Protein AF-A0A2M8UW44-F1 (afdb_monomer_lite)

Foldseek 3Di:
DLDQQDPVLLVQLQVQAAAPDKDWLVSRDDDSQSNQNSVLVCVVVVQKDWDFAFDPVLDADPSGTGTPITIRIHTDDPPPPPPPPPPVDDDDDPPDDDDD

Sequence (100 aa):
MSRKPSQAQLTAVLSQLTETDFKSITDLSGPREANLYAIRELFRQGLIKGVLVDDPLGAKDEAGPLLCNAERLRLRKPCVEVVIEAQAEPLMPRLGLLTL

Radius of gyration: 23.89 Å; chains: 1; bounding box: 47×54×76 Å

Structure (mmCIF, N/CA/C/O backbone):
data_AF-A0A2M8UW44-F1
#
_entry.id   AF-A0A2M8UW44-F1
#
loop_
_atom_site.group_PDB
_atom_site.id
_atom_site.type_symbol
_atom_site.label_atom_id
_atom_site.label_alt_id
_atom_site.label_comp_id
_atom_site.label_asym_id
_atom_site.label_entity_id
_atom_site.label_seq_id
_atom_site.pdbx_PDB_ins_code
_atom_site.Cartn_x
_atom_site.Cartn_y
_atom_site.Cartn_z
_atom_site.occupancy
_atom_site.B_iso_or_equiv
_atom_site.auth_seq_id
_atom_site.auth_comp_id
_atom_site.auth_asym_id
_atom_site.auth_atom_id
_atom_site.pdbx_PDB_model_num
ATOM 1 N N . MET A 1 1 ? 16.314 -3.375 -11.160 1.00 46.66 1 MET A N 1
ATOM 2 C CA . MET A 1 1 ? 16.711 -2.639 -9.939 1.00 46.66 1 MET A CA 1
ATOM 3 C C . MET A 1 1 ? 15.567 -2.738 -8.943 1.00 46.66 1 MET A C 1
ATOM 5 O O . MET A 1 1 ? 14.588 -2.025 -9.109 1.00 46.66 1 MET A O 1
ATOM 9 N N . SER A 1 2 ? 15.638 -3.653 -7.972 1.00 54.75 2 SER A N 1
ATOM 10 C CA . SER A 1 2 ? 14.643 -3.711 -6.891 1.00 54.75 2 SER A CA 1
ATOM 11 C C . SER A 1 2 ? 14.780 -2.461 -6.024 1.00 54.75 2 SER A C 1
ATOM 13 O O . SER A 1 2 ? 15.837 -2.217 -5.438 1.00 54.75 2 SER A O 1
ATOM 15 N N . ARG A 1 3 ? 13.744 -1.617 -6.006 1.00 74.25 3 ARG A N 1
ATOM 16 C CA . ARG A 1 3 ? 13.705 -0.412 -5.170 1.00 74.25 3 ARG A CA 1
ATOM 17 C C . ARG A 1 3 ? 13.114 -0.795 -3.823 1.00 74.25 3 ARG A C 1
ATOM 19 O O . ARG A 1 3 ? 11.906 -0.719 -3.615 1.00 74.25 3 ARG A O 1
ATOM 26 N N . LYS A 1 4 ? 13.975 -1.224 -2.901 1.00 86.50 4 LYS A N 1
ATOM 27 C CA . LYS A 1 4 ? 13.558 -1.459 -1.518 1.00 86.50 4 LYS A CA 1
ATOM 28 C C . LYS A 1 4 ? 13.151 -0.115 -0.892 1.00 86.50 4 LYS A C 1
ATOM 30 O O . LYS A 1 4 ? 13.985 0.795 -0.873 1.00 86.50 4 LYS A O 1
ATOM 35 N N . PRO A 1 5 ? 11.907 0.039 -0.406 1.00 91.50 5 PRO A N 1
ATOM 36 C CA . PRO A 1 5 ? 11.475 1.281 0.219 1.00 91.50 5 PRO A CA 1
ATOM 37 C C . PRO A 1 5 ? 12.297 1.542 1.485 1.00 91.50 5 PRO A C 1
ATOM 39 O O . PRO A 1 5 ? 12.628 0.618 2.233 1.00 91.50 5 PRO A O 1
ATOM 42 N N . SER A 1 6 ? 12.641 2.805 1.725 1.00 94.00 6 SER A N 1
ATOM 43 C CA . SER A 1 6 ? 13.335 3.204 2.947 1.00 94.00 6 SER A CA 1
ATOM 44 C C . SER A 1 6 ? 12.393 3.141 4.149 1.00 94.00 6 SER A C 1
ATOM 46 O O . SER A 1 6 ? 11.173 3.246 4.010 1.00 94.00 6 SER A O 1
ATOM 48 N N . GLN A 1 7 ? 12.951 3.042 5.358 1.00 95.00 7 GLN A N 1
ATOM 49 C CA . GLN A 1 7 ? 12.138 3.053 6.577 1.00 95.00 7 GLN A CA 1
ATOM 50 C C . GLN A 1 7 ? 11.281 4.324 6.688 1.00 95.00 7 GLN A C 1
ATOM 52 O O . GLN A 1 7 ? 10.134 4.259 7.119 1.00 95.00 7 GLN A O 1
ATOM 57 N N . ALA A 1 8 ? 11.803 5.470 6.241 1.00 95.19 8 ALA A N 1
ATOM 58 C CA . ALA A 1 8 ? 11.057 6.724 6.224 1.00 95.19 8 ALA A CA 1
ATOM 59 C C . ALA A 1 8 ? 9.831 6.658 5.298 1.00 95.19 8 ALA A C 1
ATOM 61 O O . ALA A 1 8 ? 8.771 7.160 5.661 1.00 95.19 8 ALA A O 1
ATOM 62 N N . GLN A 1 9 ? 9.946 6.001 4.138 1.00 95.94 9 GLN A N 1
ATOM 63 C CA . GLN A 1 9 ? 8.819 5.802 3.219 1.00 95.94 9 GLN A CA 1
ATOM 64 C C . GLN A 1 9 ? 7.754 4.879 3.820 1.00 95.94 9 GLN A C 1
ATOM 66 O O . GLN A 1 9 ? 6.566 5.180 3.732 1.00 95.94 9 GLN A O 1
ATOM 71 N N . LEU A 1 10 ? 8.170 3.792 4.478 1.00 97.12 10 LEU A N 1
ATOM 72 C CA . LEU A 1 10 ? 7.252 2.881 5.168 1.00 97.12 10 LEU A CA 1
ATOM 73 C C . LEU A 1 10 ? 6.469 3.612 6.267 1.00 97.12 10 LEU A C 1
ATOM 75 O O . LEU A 1 10 ? 5.240 3.555 6.296 1.00 97.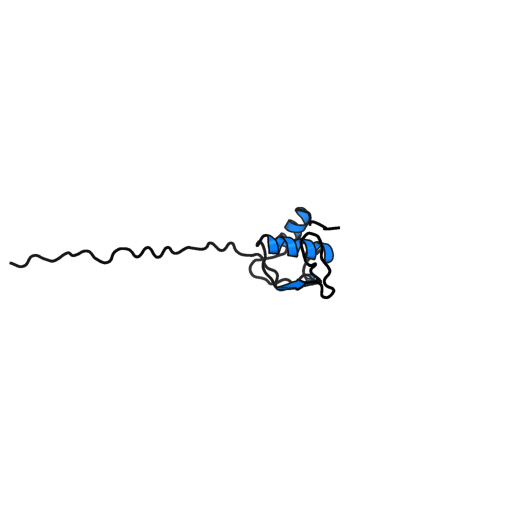12 10 LEU A O 1
ATOM 79 N N . THR A 1 11 ? 7.170 4.353 7.129 1.00 97.12 11 THR A N 1
ATOM 80 C CA . THR A 1 11 ? 6.550 5.136 8.206 1.00 97.12 11 THR A CA 1
ATOM 81 C C . THR A 1 11 ? 5.620 6.221 7.661 1.00 97.12 11 THR A C 1
ATOM 83 O O . THR A 1 11 ? 4.543 6.425 8.215 1.00 97.12 11 THR A O 1
ATOM 86 N N . ALA A 1 12 ? 5.993 6.887 6.564 1.00 97.31 12 ALA A N 1
ATOM 87 C CA . ALA A 1 12 ? 5.164 7.917 5.938 1.00 97.31 12 ALA A CA 1
ATOM 88 C C . ALA A 1 12 ? 3.855 7.362 5.358 1.00 97.31 12 ALA A C 1
ATOM 90 O O . ALA A 1 12 ? 2.834 8.044 5.399 1.00 97.31 12 ALA A O 1
ATOM 91 N N . VAL A 1 13 ? 3.853 6.137 4.823 1.00 97.62 13 VAL A N 1
ATOM 92 C CA . VAL A 1 13 ? 2.610 5.482 4.387 1.00 97.62 13 VAL A CA 1
ATOM 93 C C . VAL A 1 13 ? 1.776 5.055 5.594 1.00 97.62 13 VAL A C 1
ATOM 95 O O . VAL A 1 13 ? 0.576 5.318 5.623 1.00 97.62 13 VAL A O 1
ATOM 98 N N . LEU A 1 14 ? 2.394 4.446 6.611 1.00 97.31 14 LEU A N 1
ATOM 99 C CA . LEU A 1 14 ? 1.687 3.999 7.816 1.00 97.31 14 LEU A CA 1
ATOM 100 C C . LEU A 1 14 ? 0.991 5.146 8.556 1.00 97.31 14 LEU A C 1
ATOM 102 O O . LEU A 1 14 ? -0.153 4.979 8.966 1.00 97.31 14 LEU A O 1
ATOM 106 N N . SER A 1 15 ? 1.634 6.309 8.687 1.00 97.50 15 SER A N 1
ATOM 107 C CA . SER A 1 15 ? 1.061 7.469 9.388 1.00 97.50 15 SER A CA 1
ATOM 108 C C . SER A 1 15 ? -0.178 8.055 8.706 1.00 97.50 15 SER A C 1
ATOM 110 O O . SER A 1 15 ? -0.924 8.810 9.32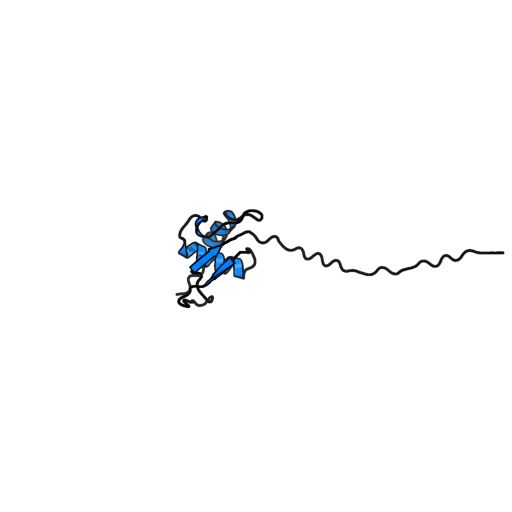5 1.00 97.50 15 SER A O 1
ATOM 112 N N . GLN A 1 16 ? -0.409 7.716 7.436 1.00 97.38 16 GLN A N 1
ATOM 113 C CA . GLN A 1 16 ? -1.569 8.162 6.672 1.00 97.38 16 GLN A CA 1
ATOM 114 C C . GLN A 1 16 ? -2.737 7.177 6.733 1.00 97.38 16 GLN A C 1
ATOM 116 O O . GLN A 1 16 ? -3.831 7.529 6.292 1.00 97.38 16 GLN A O 1
ATOM 121 N N . LEU A 1 17 ? -2.533 5.961 7.236 1.00 97.19 17 LEU A N 1
ATOM 122 C CA . LEU A 1 17 ? -3.567 4.936 7.320 1.00 97.19 17 LEU A CA 1
ATOM 123 C C . LEU A 1 17 ? -4.153 4.879 8.730 1.00 97.19 17 LEU A C 1
ATOM 125 O O . LEU A 1 17 ? -3.468 5.115 9.721 1.00 97.19 17 LEU A O 1
ATOM 129 N N . THR A 1 18 ? -5.428 4.515 8.816 1.00 95.31 18 THR A N 1
ATOM 130 C CA . THR A 1 18 ? -6.112 4.232 10.082 1.00 95.31 18 THR A CA 1
ATOM 131 C C . THR A 1 18 ? -6.611 2.790 10.076 1.00 95.31 18 THR A C 1
ATOM 133 O O . THR A 1 18 ? -6.501 2.074 9.078 1.00 95.31 18 THR A O 1
ATOM 136 N N . GLU A 1 19 ? -7.116 2.308 11.208 1.00 93.62 19 GLU A N 1
ATOM 137 C CA . GLU A 1 19 ? -7.693 0.959 11.305 1.00 93.62 19 GLU A CA 1
ATOM 138 C C . GLU A 1 19 ? -9.133 0.886 10.769 1.00 93.62 19 GLU A C 1
ATOM 140 O O . GLU A 1 19 ? -9.619 -0.199 10.422 1.00 93.62 19 GLU A O 1
ATOM 145 N N . THR A 1 20 ? -9.820 2.030 10.741 1.00 91.19 20 THR A N 1
ATOM 146 C CA . THR A 1 20 ? -11.254 2.156 10.458 1.00 91.19 20 THR A CA 1
ATOM 147 C C . THR A 1 20 ? -11.527 2.601 9.033 1.00 91.19 20 THR A C 1
ATOM 149 O O . THR A 1 20 ? -12.415 2.039 8.392 1.00 91.19 20 THR A O 1
ATOM 152 N N . ASP A 1 21 ? -10.750 3.555 8.525 1.00 93.94 21 ASP A N 1
ATOM 153 C CA . ASP A 1 21 ? -11.037 4.199 7.250 1.00 93.94 21 ASP A CA 1
ATOM 154 C C . ASP A 1 21 ? -10.305 3.498 6.118 1.00 93.94 21 ASP A C 1
ATOM 156 O O . ASP A 1 21 ? -9.159 3.058 6.246 1.00 93.94 21 ASP A O 1
ATOM 160 N N . PHE A 1 22 ? -10.987 3.399 4.984 1.00 96.00 22 PHE A N 1
ATOM 161 C CA . PHE A 1 22 ? -10.399 2.867 3.771 1.00 96.00 22 PHE A CA 1
ATOM 162 C C . PHE A 1 22 ? -9.740 3.988 2.984 1.00 96.00 22 PHE A C 1
ATOM 164 O O . PHE A 1 22 ? -10.377 4.996 2.692 1.00 96.00 22 PHE A O 1
ATOM 171 N N . LYS A 1 23 ? -8.487 3.765 2.588 1.00 96.88 23 LYS A N 1
ATOM 172 C CA . LYS A 1 23 ? -7.789 4.621 1.629 1.00 96.88 23 LYS A CA 1
ATOM 173 C C . LYS A 1 23 ? -7.396 3.858 0.377 1.00 96.88 23 LYS A C 1
ATOM 175 O O . LYS A 1 23 ? -7.138 2.655 0.403 1.00 96.88 23 LYS A O 1
ATOM 180 N N . SER A 1 24 ? -7.349 4.566 -0.731 1.00 97.31 24 SER A N 1
ATOM 181 C CA . SER A 1 24 ? -6.733 4.124 -1.972 1.00 97.31 24 SER A CA 1
ATOM 182 C C . SER A 1 24 ? -5.332 4.717 -2.101 1.00 97.31 24 SER A C 1
ATOM 184 O O . SER A 1 24 ? -4.967 5.659 -1.397 1.00 97.31 24 SER A O 1
ATOM 186 N N . ILE A 1 25 ? -4.537 4.187 -3.029 1.00 97.50 25 ILE A N 1
ATOM 187 C CA . ILE A 1 25 ? -3.232 4.758 -3.375 1.00 97.50 25 ILE A CA 1
ATOM 188 C C . ILE A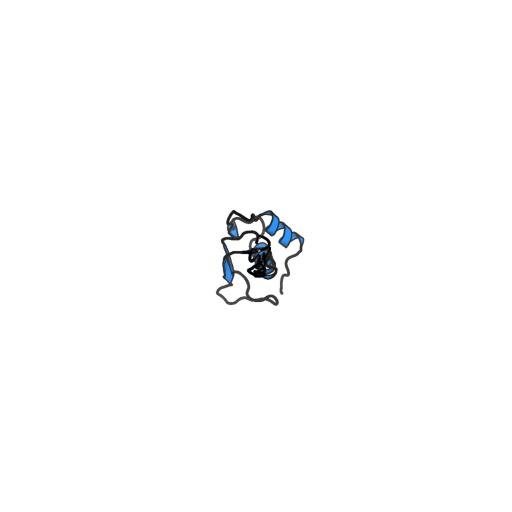 1 25 ? -3.327 6.238 -3.778 1.00 97.50 25 ILE A C 1
ATOM 190 O O . ILE A 1 25 ? -2.395 6.994 -3.518 1.00 97.50 25 ILE A O 1
ATOM 194 N N . THR A 1 26 ? -4.436 6.661 -4.393 1.00 96.81 26 THR A N 1
ATOM 195 C CA . THR A 1 26 ? -4.647 8.051 -4.825 1.00 96.81 26 THR A CA 1
ATOM 196 C C . THR A 1 26 ? -4.908 9.005 -3.663 1.00 96.81 26 THR A C 1
ATOM 198 O O . THR A 1 26 ? -4.689 10.201 -3.819 1.00 96.81 26 THR A O 1
ATOM 201 N N . ASP A 1 27 ? -5.307 8.487 -2.498 1.00 97.25 27 ASP A N 1
ATOM 202 C CA . ASP A 1 27 ? -5.525 9.283 -1.283 1.00 97.25 27 ASP A CA 1
ATOM 203 C C . ASP A 1 27 ? -4.235 9.486 -0.471 1.00 97.25 27 ASP A C 1
ATOM 205 O O . ASP A 1 27 ? -4.233 10.205 0.532 1.00 97.25 27 ASP A O 1
ATOM 209 N N . LEU A 1 28 ? -3.142 8.815 -0.854 1.00 97.31 28 LEU A N 1
ATOM 210 C CA . LEU A 1 28 ? -1.857 8.922 -0.176 1.00 97.31 28 LEU A CA 1
ATOM 211 C C . LEU A 1 28 ? -1.026 10.053 -0.775 1.00 97.31 28 LEU A C 1
ATOM 213 O O . LEU A 1 28 ? -0.810 10.130 -1.983 1.00 97.31 28 LEU A O 1
ATOM 217 N N . SER A 1 29 ? -0.490 10.896 0.097 1.00 97.00 29 SER A N 1
ATOM 218 C CA . SER A 1 29 ? 0.464 11.930 -0.286 1.00 97.00 29 SER A CA 1
ATOM 219 C C . SER A 1 29 ? 1.811 11.331 -0.708 1.00 97.00 29 SER A C 1
ATOM 221 O O . SER A 1 29 ? 2.220 10.260 -0.248 1.00 97.00 29 SER A O 1
ATOM 223 N N . GLY A 1 30 ? 2.520 12.054 -1.578 1.00 94.88 30 GLY A N 1
ATOM 224 C CA . GLY A 1 30 ? 3.846 11.685 -2.069 1.00 94.88 30 GLY A CA 1
ATOM 225 C C . GLY A 1 30 ? 3.846 10.961 -3.423 1.00 94.88 30 GLY A C 1
ATOM 226 O O . GLY A 1 30 ? 2.809 10.826 -4.073 1.00 94.88 30 GLY A O 1
ATOM 227 N N . PRO A 1 31 ? 5.027 10.527 -3.900 1.00 96.12 31 PRO A N 1
ATOM 228 C CA . PRO A 1 31 ? 5.150 9.886 -5.202 1.00 96.12 31 PRO A CA 1
ATOM 229 C C . PRO A 1 31 ? 4.429 8.536 -5.234 1.00 96.12 31 PRO A C 1
ATOM 231 O O . PRO A 1 31 ? 4.777 7.615 -4.494 1.00 96.12 31 PRO A O 1
ATOM 234 N N . ARG A 1 32 ? 3.470 8.395 -6.155 1.00 95.69 32 ARG A N 1
ATOM 235 C CA . ARG A 1 32 ? 2.653 7.183 -6.315 1.00 95.69 32 ARG A CA 1
ATOM 236 C C . ARG A 1 32 ? 3.488 5.905 -6.424 1.00 95.69 32 ARG A C 1
ATOM 238 O O . ARG A 1 32 ? 3.189 4.923 -5.754 1.00 95.69 32 ARG A O 1
ATOM 245 N N . GLU A 1 33 ? 4.542 5.922 -7.241 1.00 93.94 33 GLU A N 1
ATOM 246 C CA . GLU A 1 33 ? 5.425 4.763 -7.440 1.00 93.94 33 GLU A CA 1
ATOM 247 C C . GLU A 1 33 ? 6.113 4.351 -6.126 1.00 93.94 33 GLU A C 1
ATOM 249 O O . GLU A 1 33 ? 6.103 3.180 -5.755 1.00 93.94 33 GLU A O 1
ATOM 254 N N . ALA A 1 34 ? 6.639 5.320 -5.366 1.00 95.06 34 ALA A N 1
ATOM 255 C CA . ALA A 1 34 ? 7.275 5.069 -4.072 1.00 95.06 34 ALA A CA 1
ATOM 256 C C . ALA A 1 34 ? 6.286 4.484 -3.052 1.00 95.06 34 ALA A C 1
ATOM 258 O O . ALA A 1 34 ? 6.620 3.539 -2.334 1.00 95.06 34 ALA A O 1
ATOM 259 N N . ASN A 1 35 ? 5.059 5.007 -3.032 1.00 97.25 35 ASN A N 1
ATOM 260 C CA . ASN A 1 35 ? 3.999 4.511 -2.163 1.00 97.25 35 ASN A CA 1
ATOM 261 C C . ASN A 1 35 ? 3.616 3.065 -2.509 1.00 97.25 35 ASN A C 1
ATOM 263 O O . ASN A 1 35 ? 3.414 2.271 -1.598 1.00 97.25 35 ASN A O 1
ATOM 267 N N . LEU A 1 36 ? 3.580 2.683 -3.790 1.00 96.88 36 LEU A N 1
ATOM 268 C CA . LEU A 1 36 ? 3.297 1.302 -4.203 1.00 96.88 36 LEU A CA 1
ATOM 269 C C . LEU A 1 36 ? 4.369 0.316 -3.721 1.00 96.88 36 LEU A C 1
ATOM 271 O O . LEU A 1 36 ? 4.022 -0.745 -3.198 1.00 96.88 36 LEU A O 1
ATOM 275 N N . TYR A 1 37 ? 5.656 0.675 -3.809 1.00 95.94 37 TYR A N 1
ATOM 276 C CA . TYR A 1 37 ? 6.725 -0.154 -3.235 1.00 95.94 37 TYR A CA 1
ATOM 277 C C . TYR A 1 37 ? 6.580 -0.295 -1.716 1.00 95.94 37 TYR A C 1
ATOM 279 O O . TYR A 1 37 ? 6.711 -1.401 -1.188 1.00 95.94 37 TYR A O 1
ATOM 287 N N . ALA A 1 38 ? 6.278 0.804 -1.019 1.00 97.00 38 ALA A N 1
ATOM 288 C CA . ALA A 1 38 ? 6.056 0.795 0.422 1.00 97.00 38 ALA A CA 1
ATOM 289 C C . ALA A 1 38 ? 4.839 -0.060 0.810 1.00 97.00 38 ALA A C 1
ATOM 291 O O . ALA A 1 38 ? 4.952 -0.904 1.691 1.00 97.00 38 ALA A O 1
ATOM 292 N N . ILE A 1 39 ? 3.702 0.082 0.124 1.00 97.31 39 ILE A N 1
ATOM 293 C CA . ILE A 1 39 ? 2.483 -0.706 0.365 1.00 97.31 39 ILE A CA 1
ATOM 294 C C . ILE A 1 39 ? 2.747 -2.197 0.182 1.00 97.31 39 ILE A C 1
ATOM 296 O O . ILE A 1 39 ? 2.365 -2.982 1.047 1.00 97.31 39 ILE A O 1
ATOM 300 N N . ARG A 1 40 ? 3.418 -2.593 -0.907 1.00 96.50 40 ARG A N 1
ATOM 301 C CA . ARG A 1 40 ? 3.758 -4.000 -1.161 1.00 96.50 40 ARG A CA 1
ATOM 302 C C . ARG A 1 40 ? 4.560 -4.590 -0.002 1.00 96.50 40 ARG A C 1
ATOM 304 O O . ARG A 1 40 ? 4.250 -5.674 0.484 1.00 96.50 40 ARG A O 1
ATOM 311 N N . GLU A 1 41 ? 5.552 -3.846 0.476 1.00 96.00 41 GLU A N 1
ATOM 312 C CA . GLU A 1 41 ? 6.399 -4.266 1.589 1.00 96.00 41 GLU A CA 1
ATOM 313 C C . GLU A 1 41 ? 5.639 -4.297 2.927 1.00 96.00 41 GLU A C 1
ATOM 315 O O . GLU A 1 41 ? 5.728 -5.281 3.657 1.00 96.00 41 GLU A O 1
ATOM 320 N N . LEU A 1 42 ? 4.825 -3.283 3.234 1.00 96.50 42 LEU A N 1
ATOM 321 C CA . LEU A 1 42 ? 3.992 -3.243 4.444 1.00 96.50 42 LEU A CA 1
ATOM 322 C C . LEU A 1 42 ? 2.960 -4.377 4.477 1.00 96.50 42 LEU A C 1
ATOM 324 O O . LEU A 1 42 ? 2.692 -4.948 5.536 1.00 96.50 42 LEU A O 1
ATOM 328 N N . PHE A 1 43 ? 2.380 -4.711 3.324 1.00 95.50 43 PHE A N 1
ATOM 329 C CA . PHE A 1 43 ? 1.437 -5.816 3.192 1.00 95.50 43 PHE A CA 1
ATOM 330 C C . PHE A 1 43 ? 2.137 -7.159 3.419 1.00 95.50 43 PHE A C 1
ATOM 332 O O . PHE A 1 43 ? 1.638 -7.993 4.172 1.00 95.50 43 PHE A O 1
ATOM 339 N N . ARG A 1 44 ? 3.336 -7.337 2.850 1.00 93.69 44 ARG A N 1
ATOM 340 C CA . ARG A 1 44 ? 4.191 -8.514 3.075 1.00 93.69 44 ARG A CA 1
ATOM 341 C C . ARG A 1 44 ? 4.587 -8.672 4.546 1.00 93.69 44 ARG A C 1
ATOM 343 O O . ARG A 1 44 ? 4.642 -9.791 5.044 1.00 93.69 44 ARG A O 1
ATOM 350 N N . GLN A 1 45 ? 4.830 -7.564 5.247 1.00 93.81 45 GLN A N 1
ATOM 351 C CA . GLN A 1 45 ? 5.093 -7.538 6.692 1.00 93.81 45 GLN A CA 1
ATOM 352 C C . GLN A 1 45 ? 3.829 -7.752 7.543 1.00 93.81 45 GLN A C 1
ATOM 354 O O . GLN A 1 45 ? 3.919 -7.865 8.762 1.00 93.81 45 GLN A O 1
ATOM 359 N N . GLY A 1 46 ? 2.643 -7.790 6.929 1.00 95.38 46 GLY A N 1
ATOM 360 C CA . GLY A 1 46 ? 1.375 -7.955 7.630 1.00 95.38 46 GLY A CA 1
ATOM 361 C C . GLY A 1 46 ? 0.933 -6.728 8.431 1.00 95.38 46 GLY A C 1
ATOM 362 O O . GLY A 1 46 ? 0.014 -6.847 9.232 1.00 95.38 46 GLY A O 1
ATOM 363 N N . LEU A 1 47 ? 1.537 -5.556 8.222 1.00 95.88 47 LEU A N 1
ATOM 364 C CA . LEU A 1 47 ? 1.207 -4.330 8.963 1.00 95.88 47 LEU A CA 1
ATOM 365 C C . LEU A 1 47 ? -0.070 -3.656 8.453 1.00 95.88 47 LEU A C 1
ATOM 367 O O . LEU A 1 47 ? -0.739 -2.922 9.181 1.00 95.88 47 LEU A O 1
ATOM 371 N N . ILE A 1 48 ? -0.425 -3.918 7.197 1.00 96.81 48 ILE A N 1
ATOM 372 C CA . ILE A 1 48 ? -1.616 -3.374 6.549 1.00 96.81 48 ILE A CA 1
ATOM 373 C C . ILE A 1 48 ? -2.410 -4.483 5.864 1.00 96.81 48 ILE A C 1
ATOM 375 O O . ILE A 1 48 ? -1.917 -5.587 5.633 1.00 96.81 48 ILE A O 1
ATOM 379 N N . LYS A 1 49 ? -3.657 -4.172 5.520 1.00 96.31 49 LYS A N 1
ATOM 380 C CA . LYS A 1 49 ? -4.522 -4.994 4.668 1.00 96.31 49 LYS A CA 1
ATOM 381 C C . LYS A 1 49 ? -5.224 -4.114 3.641 1.00 96.31 49 LYS A C 1
ATOM 383 O O . LYS A 1 49 ? -5.405 -2.922 3.872 1.00 96.31 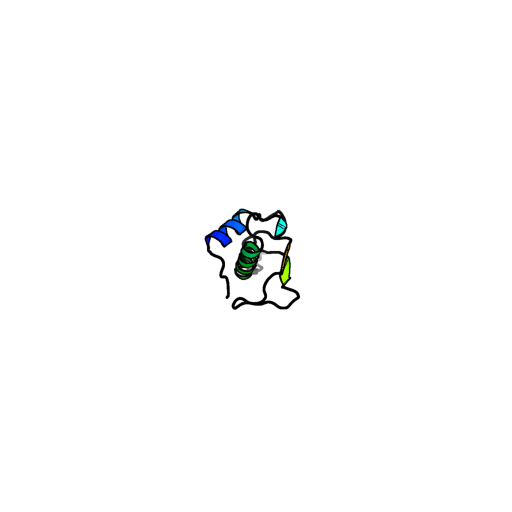49 LYS A O 1
ATOM 388 N N . GLY A 1 50 ? -5.644 -4.719 2.538 1.00 96.31 50 GLY A N 1
ATOM 389 C CA . GLY A 1 50 ? -6.294 -4.040 1.422 1.00 96.31 50 GLY A CA 1
ATOM 390 C C . GLY A 1 50 ? -6.394 -4.951 0.204 1.00 96.31 50 GLY A C 1
ATOM 391 O O . GLY A 1 50 ? -6.133 -6.150 0.301 1.00 96.31 50 GLY A O 1
ATOM 392 N N . VAL A 1 51 ? -6.781 -4.370 -0.925 1.00 97.50 51 VAL A N 1
ATOM 393 C CA . VAL A 1 51 ? -6.809 -5.009 -2.242 1.00 97.50 51 VAL A CA 1
ATOM 394 C C . VAL A 1 51 ? -5.591 -4.521 -3.015 1.00 97.50 51 VAL A C 1
ATOM 396 O O . VAL A 1 51 ? -5.445 -3.321 -3.236 1.00 97.50 51 VAL A O 1
ATOM 399 N N . LEU A 1 52 ? -4.712 -5.444 -3.397 1.00 97.44 52 LEU A N 1
ATOM 400 C CA . LEU A 1 52 ? -3.537 -5.154 -4.213 1.00 97.44 52 LEU A CA 1
ATOM 401 C C . LEU A 1 52 ? -3.797 -5.619 -5.642 1.00 97.44 52 LEU A C 1
ATOM 403 O O . LEU A 1 52 ? -4.360 -6.695 -5.842 1.00 97.44 52 LEU A O 1
ATOM 407 N N . VAL A 1 53 ? -3.398 -4.806 -6.617 1.00 97.19 53 VAL A N 1
ATOM 408 C CA . VAL A 1 53 ? -3.503 -5.144 -8.037 1.00 97.19 53 VAL A CA 1
ATOM 409 C C . VAL A 1 53 ? -2.106 -5.124 -8.629 1.00 97.19 53 VAL A C 1
ATOM 411 O O . VAL A 1 53 ? -1.463 -4.070 -8.693 1.00 97.19 53 VAL A O 1
ATOM 414 N N . ASP A 1 54 ? -1.652 -6.297 -9.051 1.00 96.25 54 ASP A N 1
ATOM 415 C CA . ASP A 1 54 ? -0.370 -6.464 -9.723 1.00 96.25 54 ASP A CA 1
ATOM 416 C C . ASP A 1 54 ? -0.367 -5.769 -11.089 1.00 96.25 54 ASP A C 1
ATOM 418 O O . ASP A 1 54 ? -1.408 -5.475 -11.680 1.00 96.25 54 ASP A O 1
ATOM 422 N N . ASP A 1 55 ? 0.826 -5.475 -11.588 1.00 93.62 55 ASP A N 1
ATOM 423 C CA . ASP A 1 55 ? 1.023 -4.905 -12.908 1.00 93.62 55 ASP A CA 1
ATOM 424 C C . ASP A 1 55 ? 0.518 -5.873 -13.998 1.00 93.62 55 ASP A C 1
ATOM 426 O O . ASP A 1 55 ? 0.989 -7.014 -14.072 1.00 93.62 55 ASP A O 1
ATOM 430 N N . PRO A 1 56 ? -0.421 -5.448 -14.867 1.00 91.94 56 PRO A N 1
ATOM 431 C CA . PRO A 1 56 ? -1.024 -6.324 -15.871 1.00 91.94 56 PRO A CA 1
ATOM 432 C C . PRO A 1 56 ? -0.038 -6.764 -16.959 1.00 91.94 56 PRO A C 1
ATOM 434 O O . PRO A 1 56 ? -0.298 -7.738 -17.661 1.00 91.94 56 PRO A O 1
ATOM 437 N N . LEU A 1 57 ? 1.093 -6.070 -17.108 1.00 93.75 57 LEU A N 1
ATOM 438 C CA . LEU A 1 57 ? 2.164 -6.429 -18.035 1.00 93.75 57 LEU A CA 1
ATOM 439 C C . LEU A 1 57 ? 3.145 -7.438 -17.415 1.00 93.75 57 LEU A C 1
ATOM 441 O O . LEU A 1 57 ? 4.114 -7.832 -18.064 1.00 93.75 57 LEU A O 1
ATOM 445 N N . GLY A 1 58 ? 2.916 -7.864 -16.168 1.00 90.69 58 GLY A N 1
ATOM 446 C CA . GLY A 1 58 ? 3.740 -8.857 -15.479 1.00 90.69 58 GLY A CA 1
ATOM 447 C C . GLY A 1 58 ? 5.102 -8.321 -15.038 1.00 90.69 58 GLY A C 1
ATOM 448 O O . GLY A 1 58 ? 6.037 -9.102 -14.830 1.00 90.69 58 GLY A O 1
ATOM 449 N N . ALA A 1 59 ? 5.235 -6.999 -14.906 1.00 92.38 59 ALA A N 1
ATOM 450 C CA . ALA A 1 59 ? 6.457 -6.387 -14.412 1.00 92.38 59 ALA A CA 1
ATOM 451 C C . ALA A 1 59 ? 6.756 -6.870 -12.984 1.00 92.38 59 ALA A C 1
ATOM 453 O O . ALA A 1 59 ? 5.871 -6.961 -12.131 1.00 92.38 59 ALA A O 1
ATOM 454 N N . LYS A 1 60 ? 8.022 -7.188 -12.716 1.00 93.31 60 LYS A N 1
ATOM 455 C CA . LYS A 1 60 ? 8.478 -7.711 -11.426 1.00 93.31 60 LYS A CA 1
ATOM 456 C C . LYS A 1 60 ? 9.886 -7.240 -11.110 1.00 93.31 60 LYS A C 1
ATOM 458 O O . LYS A 1 60 ? 10.671 -6.934 -12.007 1.00 93.31 60 LYS A O 1
ATOM 463 N N . ASP A 1 61 ? 10.206 -7.233 -9.830 1.00 91.19 61 ASP A N 1
ATOM 464 C CA . ASP A 1 61 ? 11.561 -7.064 -9.326 1.00 91.19 61 ASP A CA 1
ATOM 465 C C . ASP A 1 61 ? 11.938 -8.229 -8.398 1.00 91.19 61 ASP A C 1
ATOM 467 O O . ASP A 1 61 ? 11.213 -9.218 -8.292 1.00 91.19 61 ASP A O 1
ATOM 471 N N . GLU A 1 62 ? 13.082 -8.118 -7.720 1.00 88.38 62 GLU A N 1
ATOM 472 C CA . GLU A 1 62 ? 13.574 -9.143 -6.784 1.00 88.38 62 GLU A CA 1
ATOM 473 C C . GLU A 1 62 ? 12.596 -9.446 -5.634 1.00 88.38 62 GLU A C 1
ATOM 475 O O . GLU A 1 62 ? 12.704 -10.485 -4.992 1.00 88.38 62 GLU A O 1
ATOM 480 N N . ALA A 1 63 ? 11.650 -8.543 -5.346 1.00 86.06 63 ALA A N 1
ATOM 481 C CA . ALA A 1 63 ? 10.647 -8.726 -4.301 1.00 86.06 63 ALA A CA 1
ATOM 482 C C . ALA A 1 63 ? 9.319 -9.299 -4.835 1.00 86.06 63 ALA A C 1
ATOM 484 O O . ALA A 1 63 ? 8.387 -9.492 -4.054 1.00 86.06 63 ALA A O 1
ATOM 485 N N . GLY A 1 64 ? 9.228 -9.585 -6.138 1.00 89.88 64 GLY A N 1
ATOM 486 C CA . GLY A 1 64 ? 8.056 -10.165 -6.788 1.00 89.88 64 GLY A CA 1
ATOM 487 C C . GLY A 1 64 ? 7.358 -9.203 -7.756 1.00 89.88 64 GLY A C 1
ATOM 488 O O . GLY A 1 64 ? 7.961 -8.222 -8.203 1.00 89.88 64 GLY A O 1
ATOM 489 N N . PRO A 1 65 ? 6.093 -9.485 -8.117 1.00 93.12 65 PRO A N 1
ATOM 490 C CA . PRO A 1 65 ? 5.303 -8.633 -9.001 1.00 93.12 65 PRO A CA 1
ATOM 491 C C . PRO A 1 65 ? 5.234 -7.187 -8.504 1.00 93.12 65 PRO A C 1
ATOM 493 O O . PRO A 1 65 ? 5.145 -6.924 -7.299 1.00 93.12 65 PRO A O 1
ATOM 496 N N . LEU A 1 66 ? 5.323 -6.240 -9.434 1.00 94.19 66 LEU A N 1
ATOM 497 C CA . LEU A 1 66 ? 5.068 -4.834 -9.148 1.00 94.19 66 LEU A CA 1
ATOM 498 C C . LEU A 1 66 ? 3.566 -4.617 -9.004 1.00 94.19 66 LEU A C 1
ATOM 500 O O . LEU A 1 66 ? 2.773 -5.295 -9.648 1.00 94.19 66 LEU A O 1
ATOM 504 N N . LEU A 1 67 ? 3.182 -3.650 -8.176 1.00 96.06 67 LEU A N 1
ATOM 505 C CA . LEU A 1 67 ? 1.790 -3.235 -8.054 1.00 96.06 67 LEU A CA 1
ATOM 506 C C . LEU A 1 67 ? 1.511 -2.107 -9.040 1.00 96.06 67 LEU A C 1
ATOM 508 O O . LEU A 1 67 ? 2.264 -1.134 -9.083 1.00 96.06 67 LEU A O 1
ATOM 512 N N . CYS A 1 68 ? 0.396 -2.186 -9.763 1.00 95.88 68 CYS A N 1
ATOM 513 C CA . CYS A 1 68 ? -0.112 -1.048 -10.522 1.00 95.88 68 CYS A CA 1
ATOM 514 C C . CYS A 1 68 ? -1.139 -0.238 -9.728 1.00 95.88 68 CYS A C 1
ATOM 516 O O . CYS A 1 68 ? -1.260 0.965 -9.969 1.00 95.88 68 CYS A O 1
ATOM 518 N N . ASN A 1 69 ? -1.857 -0.853 -8.780 1.00 97.50 69 ASN A N 1
ATOM 519 C CA . ASN A 1 69 ? -2.868 -0.189 -7.959 1.00 97.50 69 ASN A CA 1
ATOM 520 C C . ASN A 1 69 ? -2.991 -0.823 -6.561 1.00 97.50 69 ASN A C 1
ATOM 522 O O . ASN A 1 69 ? -2.598 -1.969 -6.340 1.00 97.50 69 ASN A O 1
ATOM 526 N N . ALA A 1 70 ? -3.547 -0.063 -5.616 1.00 97.75 70 ALA A N 1
ATOM 527 C CA . ALA A 1 70 ? -3.862 -0.541 -4.278 1.00 97.75 70 ALA A CA 1
ATOM 528 C C . ALA A 1 70 ? -5.061 0.219 -3.693 1.00 97.75 70 ALA A C 1
ATOM 530 O O . ALA A 1 70 ? -5.102 1.451 -3.716 1.00 97.75 70 ALA A O 1
ATOM 531 N N . GLU A 1 71 ? -6.026 -0.514 -3.147 1.00 97.69 71 GLU A N 1
ATOM 532 C CA . GLU A 1 71 ? -7.299 0.024 -2.665 1.00 97.69 71 GLU A CA 1
ATOM 533 C C . GLU A 1 71 ? -7.688 -0.554 -1.307 1.00 97.69 71 GLU A C 1
ATOM 535 O O . GLU A 1 71 ? -7.197 -1.602 -0.882 1.00 97.69 71 GLU A O 1
ATOM 540 N N . ARG A 1 72 ? -8.614 0.122 -0.615 1.00 97.25 72 ARG A N 1
ATOM 541 C CA . ARG A 1 72 ? -9.156 -0.313 0.685 1.00 97.25 72 ARG A CA 1
ATOM 542 C C . ARG A 1 72 ? -8.062 -0.579 1.729 1.00 97.25 72 ARG A C 1
ATOM 544 O O . ARG A 1 72 ? -8.200 -1.467 2.574 1.00 97.25 72 ARG A O 1
ATOM 551 N N . LEU A 1 73 ? -6.985 0.195 1.645 1.00 97.88 73 LEU A N 1
ATOM 552 C CA . LEU A 1 73 ? -5.836 0.163 2.532 1.00 97.88 73 LEU A CA 1
ATOM 553 C C . LEU A 1 73 ? -6.246 0.626 3.922 1.00 97.88 73 LEU A C 1
ATOM 555 O O . LEU A 1 73 ? -6.914 1.649 4.068 1.00 97.88 73 LEU A O 1
ATOM 559 N N . ARG A 1 74 ? -5.817 -0.133 4.928 1.00 97.06 74 ARG A N 1
ATOM 560 C CA . ARG A 1 74 ? -5.964 0.186 6.350 1.00 97.06 74 ARG A CA 1
ATOM 561 C C . ARG A 1 74 ? -4.906 -0.532 7.173 1.00 97.06 74 ARG A C 1
ATOM 563 O O . ARG A 1 74 ? -4.382 -1.570 6.751 1.00 97.06 74 ARG A O 1
ATOM 570 N N . LEU A 1 75 ? -4.651 -0.023 8.371 1.00 96.50 75 LEU A N 1
ATOM 571 C CA . LEU A 1 75 ? -3.803 -0.697 9.347 1.00 96.50 75 LEU A CA 1
ATOM 572 C C . LEU A 1 75 ? -4.406 -2.058 9.718 1.00 96.50 75 LEU A C 1
ATOM 574 O O . LEU A 1 75 ? -5.628 -2.232 9.844 1.00 96.50 75 LEU A O 1
ATOM 578 N N . ARG A 1 76 ? -3.545 -3.065 9.868 1.00 92.69 76 ARG A N 1
ATOM 579 C CA . ARG A 1 76 ? -3.953 -4.358 10.407 1.00 92.69 76 ARG A CA 1
ATOM 580 C C . ARG A 1 76 ? -3.919 -4.250 11.929 1.00 92.69 76 ARG A C 1
ATOM 582 O O . ARG A 1 76 ? -2.848 -4.128 12.510 1.00 92.69 76 ARG A O 1
ATOM 589 N N . LYS A 1 77 ? -5.090 -4.326 12.571 1.00 82.25 77 LYS A N 1
ATOM 590 C CA . LYS A 1 77 ? -5.166 -4.548 14.021 1.00 82.25 77 LYS A CA 1
ATOM 591 C C . LYS A 1 77 ? -4.334 -5.786 14.368 1.00 82.25 77 LYS A C 1
ATOM 593 O O . LYS A 1 77 ? -4.513 -6.797 13.676 1.00 82.25 77 LYS A O 1
ATOM 598 N N . PRO A 1 78 ? -3.481 -5.744 15.405 1.00 67.56 78 PRO A N 1
ATOM 599 C CA . PRO A 1 78 ? -2.900 -6.952 15.960 1.00 67.56 78 PRO A CA 1
ATOM 600 C C . PRO A 1 78 ? -4.058 -7.887 16.293 1.00 67.56 78 PRO A C 1
ATOM 602 O O . PRO A 1 78 ? -4.903 -7.576 17.135 1.00 67.56 78 PRO A O 1
ATOM 605 N N . CYS A 1 79 ? -4.156 -8.999 15.574 1.00 55.12 79 CYS A N 1
ATOM 606 C CA . CYS A 1 79 ? -5.002 -10.085 16.018 1.00 55.12 79 CYS A CA 1
ATOM 607 C C . CYS A 1 79 ? -4.305 -10.616 17.266 1.00 55.12 79 CYS A C 1
ATOM 609 O O . CYS A 1 79 ? -3.357 -11.386 17.161 1.00 55.12 79 CYS A O 1
ATOM 611 N N . VAL A 1 80 ? -4.728 -10.161 18.446 1.00 52.94 80 VAL A N 1
ATOM 612 C CA . VAL A 1 80 ? -4.612 -11.010 19.624 1.00 52.94 80 VAL A CA 1
ATOM 613 C C . VAL A 1 80 ? -5.497 -12.195 19.276 1.00 52.94 80 VAL A C 1
ATOM 615 O O . VAL A 1 80 ? -6.720 -12.121 19.391 1.00 52.94 80 VAL A O 1
ATOM 618 N N . GLU A 1 81 ? -4.900 -13.243 18.713 1.00 49.31 81 GLU A N 1
ATOM 619 C CA . GLU A 1 81 ? -5.491 -14.566 18.767 1.00 49.31 81 GLU A CA 1
ATOM 620 C C . GLU A 1 81 ? -5.613 -14.867 20.255 1.00 49.31 81 GLU A C 1
ATOM 622 O O . GLU A 1 81 ? -4.689 -15.357 20.899 1.00 49.31 81 GLU A O 1
ATOM 627 N N . VAL A 1 82 ? -6.750 -14.484 20.838 1.00 45.03 82 VAL A N 1
ATOM 628 C CA . VAL A 1 82 ? -7.222 -15.115 22.055 1.00 45.03 82 VAL A CA 1
ATOM 629 C C . VAL A 1 82 ? -7.506 -16.537 21.605 1.00 45.03 82 VAL A C 1
ATOM 631 O O . VAL A 1 82 ? -8.599 -16.858 21.140 1.00 45.03 82 VAL A O 1
ATOM 634 N N . VAL A 1 83 ? -6.474 -17.374 21.668 1.00 45.38 83 VAL A N 1
ATOM 635 C CA . VAL A 1 83 ? -6.643 -18.801 21.849 1.00 45.38 83 VAL A CA 1
ATOM 636 C C . VAL A 1 83 ? -7.414 -18.887 23.156 1.00 45.38 83 VAL A C 1
ATOM 638 O O . VAL A 1 83 ? -6.841 -18.870 24.241 1.00 45.38 83 VAL A O 1
ATOM 641 N N . ILE A 1 84 ? -8.745 -18.860 23.057 1.00 43.94 84 ILE A N 1
ATOM 642 C CA . ILE A 1 84 ? -9.597 -19.416 24.091 1.00 43.94 84 ILE A CA 1
ATOM 643 C C . ILE A 1 84 ? -9.242 -20.890 24.023 1.00 43.94 84 ILE A C 1
ATOM 645 O O . ILE A 1 84 ? -9.810 -21.657 23.248 1.00 43.94 84 ILE A O 1
ATOM 649 N N . GLU A 1 85 ? -8.195 -21.247 24.760 1.00 42.91 85 GLU A N 1
ATOM 650 C CA . GLU A 1 85 ? -7.976 -22.596 25.212 1.00 42.91 8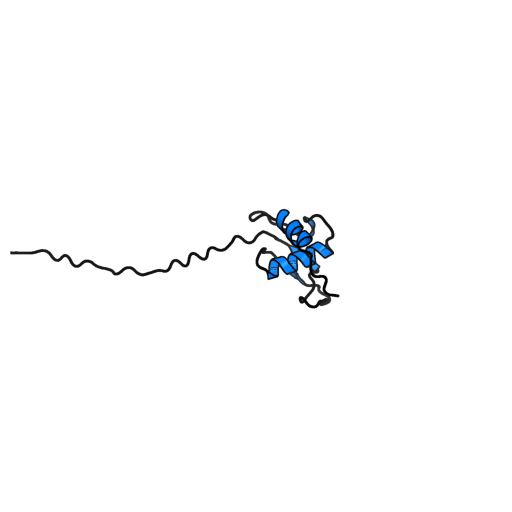5 GLU A CA 1
ATOM 651 C C . GLU A 1 85 ? -9.277 -22.929 25.935 1.00 42.91 85 GLU A C 1
ATOM 653 O O . GLU A 1 85 ? -9.523 -22.504 27.063 1.00 42.91 85 GLU A O 1
ATOM 658 N N . ALA A 1 86 ? -10.183 -23.602 25.230 1.00 46.66 86 ALA A N 1
ATOM 659 C CA . ALA A 1 86 ? -11.272 -24.323 25.842 1.00 46.66 86 ALA A CA 1
ATOM 660 C C . ALA A 1 86 ? -10.627 -25.482 26.613 1.00 46.66 86 ALA A C 1
ATOM 662 O O . ALA A 1 86 ? -10.712 -26.643 26.222 1.00 46.66 86 ALA A O 1
ATOM 663 N N . GLN A 1 87 ? -9.917 -25.146 27.691 1.00 43.44 87 GLN A N 1
ATOM 664 C CA . GLN A 1 87 ? -9.698 -26.027 28.81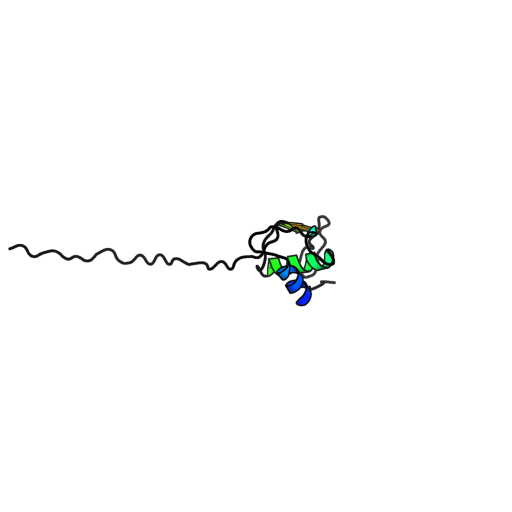7 1.00 43.44 87 GLN A CA 1
ATOM 665 C C . GLN A 1 87 ? -11.102 -26.299 29.340 1.00 43.44 87 GLN A C 1
ATOM 667 O O . GLN A 1 87 ? -11.704 -25.492 30.047 1.00 43.44 87 GLN A O 1
ATOM 672 N N . ALA A 1 88 ? -11.678 -27.398 28.865 1.00 48.75 88 ALA A N 1
ATOM 673 C CA . ALA A 1 88 ? -12.840 -27.996 29.474 1.00 48.75 88 ALA A CA 1
ATOM 674 C C . ALA A 1 88 ? -12.463 -28.309 30.927 1.00 48.75 88 ALA A C 1
ATOM 676 O O . ALA A 1 88 ? -11.793 -29.303 31.205 1.00 48.75 88 ALA A O 1
ATOM 677 N N . GLU A 1 89 ? -12.839 -27.421 31.846 1.00 50.28 89 GLU A N 1
ATOM 678 C CA . GLU A 1 89 ? -12.778 -27.708 33.271 1.00 50.28 89 GLU A CA 1
ATOM 679 C C . GLU A 1 89 ? -13.662 -28.928 33.595 1.00 50.28 89 GLU A C 1
ATOM 681 O O . GLU A 1 89 ? -14.691 -29.164 32.948 1.00 50.28 89 GLU A O 1
ATOM 686 N N . PRO A 1 90 ? -13.258 -29.740 34.585 1.00 47.66 90 PRO A N 1
ATOM 687 C CA . PRO A 1 90 ? -13.839 -31.045 34.838 1.00 47.66 90 PRO A CA 1
ATOM 688 C C . PRO A 1 90 ? -15.232 -30.906 35.457 1.00 47.66 90 PRO A C 1
ATOM 690 O O . PRO A 1 90 ? -15.406 -30.423 36.576 1.00 47.66 90 PRO A O 1
ATOM 693 N N . LEU A 1 91 ? -16.247 -31.408 34.756 1.00 50.59 91 LEU A N 1
ATOM 694 C CA . LEU A 1 91 ? -17.574 -31.602 35.326 1.00 50.59 91 LEU A CA 1
ATOM 695 C C . LEU A 1 91 ? -17.535 -32.736 36.365 1.00 50.59 91 LEU A C 1
ATOM 697 O O . LEU A 1 91 ? -17.649 -33.908 36.016 1.00 50.59 91 LEU A O 1
ATOM 701 N N . MET A 1 92 ? -17.419 -32.372 37.647 1.00 50.66 92 MET A N 1
ATOM 702 C CA . MET A 1 92 ? -18.460 -32.572 38.682 1.00 50.66 92 MET A CA 1
ATOM 703 C C . MET A 1 92 ? -17.878 -32.835 40.089 1.00 50.66 92 MET A C 1
ATOM 705 O O . MET A 1 92 ? -17.130 -33.796 40.280 1.00 50.66 92 MET A O 1
ATOM 709 N N . PRO A 1 93 ? -18.330 -32.095 41.121 1.00 51.41 93 PRO A N 1
ATOM 710 C CA . PRO A 1 93 ? -18.217 -32.505 42.514 1.00 51.41 93 PRO A CA 1
ATOM 711 C C . PRO A 1 93 ? -19.365 -33.468 42.862 1.00 51.41 93 PRO A C 1
ATOM 713 O O . PRO A 1 93 ? -20.537 -33.096 42.833 1.00 51.41 93 PRO A O 1
ATOM 716 N N . ARG A 1 94 ? -19.054 -34.718 43.222 1.00 57.50 94 ARG A N 1
ATOM 717 C CA . ARG A 1 94 ? -20.040 -35.642 43.809 1.00 57.50 94 ARG A CA 1
ATOM 718 C C . ARG A 1 94 ? -20.092 -35.463 45.326 1.00 57.50 94 ARG A C 1
ATOM 720 O O . ARG A 1 94 ? -19.489 -36.226 46.070 1.00 57.50 94 ARG A O 1
ATOM 727 N N . LEU A 1 95 ? -20.843 -34.459 45.774 1.00 54.19 95 LEU A N 1
ATOM 728 C CA . LEU A 1 95 ? -21.399 -34.416 47.128 1.00 54.19 95 LEU A CA 1
ATOM 729 C C . LEU A 1 95 ? -22.708 -35.217 47.124 1.00 54.19 95 LEU A C 1
ATOM 731 O O . LEU A 1 95 ? -23.755 -34.717 46.723 1.00 54.19 95 LEU A O 1
ATOM 735 N N . GLY A 1 96 ? -22.622 -36.487 47.518 1.00 49.84 96 GLY A N 1
ATOM 736 C CA . GLY A 1 96 ? -23.775 -37.333 47.820 1.00 49.84 96 GLY A CA 1
ATOM 737 C C . GLY A 1 96 ? -24.000 -37.361 49.326 1.00 49.84 96 GLY A C 1
ATOM 738 O O . GLY A 1 96 ? -23.136 -37.824 50.066 1.00 49.84 96 GLY A O 1
ATOM 739 N N . LEU A 1 97 ? -25.135 -36.810 49.750 1.00 48.06 97 LEU A N 1
ATOM 740 C CA . LEU A 1 97 ? -25.599 -36.702 51.128 1.00 48.06 97 LEU A CA 1
ATOM 741 C C . LEU A 1 97 ? -25.709 -38.051 51.861 1.00 48.06 97 LEU A C 1
ATOM 743 O O . LEU A 1 97 ? -26.100 -39.062 51.283 1.00 48.06 97 LEU A O 1
ATOM 747 N N . LEU A 1 98 ? -25.466 -37.986 53.174 1.00 47.97 98 LEU A N 1
ATOM 748 C CA . LEU A 1 98 ? -25.917 -38.940 54.188 1.00 47.97 98 LEU A CA 1
ATOM 749 C C . LEU A 1 98 ? -27.448 -39.072 54.170 1.00 47.97 98 LEU A C 1
ATOM 751 O O . LEU A 1 98 ? -28.154 -38.071 54.293 1.00 47.97 98 LEU A O 1
ATOM 755 N N . THR A 1 99 ? -27.944 -40.305 54.144 1.00 49.97 99 THR A N 1
ATOM 756 C CA . THR A 1 99 ? -29.296 -40.645 54.605 1.00 49.97 99 THR A CA 1
ATOM 757 C C . THR A 1 99 ? -29.234 -41.899 55.473 1.00 49.97 99 THR A C 1
ATOM 759 O O . THR A 1 99 ? -28.942 -42.968 54.946 1.00 49.97 99 THR A O 1
ATOM 762 N N . LEU A 1 100 ? -29.488 -41.666 56.771 1.00 52.69 100 LEU A N 1
ATOM 763 C CA . LEU A 1 100 ? -30.001 -42.521 57.861 1.00 52.69 100 LEU A CA 1
ATOM 764 C C . LEU A 1 100 ? -29.505 -43.969 57.986 1.00 52.69 100 LEU A C 1
ATOM 766 O O . LEU A 1 100 ? -29.938 -44.828 57.191 1.00 52.69 100 LEU A O 1
#

pLDDT: mean 83.62, std 19.78, range [42.91, 97.88]

Secondary structure (DSSP, 8-state):
---PPPHHHHHHHHTT--SSS-B-GGGS-S-HHHHHHHHHHHHHTTSEEEEEEE-TT--EETTEEPEEEEEEEEE-------------------------